Protein AF-X1M034-F1 (afdb_monomer)

Secondary structure (DSSP, 8-state):
-BTTB------TT--HHHHHHHHHHHHHHTTEEEE-TTSPEEEPHHHHHHIIIII----SEE-GGGHHHHHHHHHHHHHHHHHHT-

Solvent-accessible surface area (backbone atoms only — not comparable to full-atom values): 5046 Å² total; per-residue (Å²): 131,55,99,86,56,79,86,87,83,66,63,90,96,48,49,72,68,54,50,50,50,54,49,52,64,50,33,43,79,73,27,34,64,44,77,46,97,81,55,27,38,31,38,26,72,66,44,20,50,50,31,37,73,69,51,69,37,86,47,54,64,45,46,54,92,47,45,68,60,53,49,52,51,51,51,54,28,50,52,54,45,54,64,75,74,107

pLDDT: mean 94.22, std 6.81, range [55.62, 98.5]

Structure (mmCIF, N/CA/C/O backbone):
data_AF-X1M034-F1
#
_entry.id   AF-X1M034-F1
#
loop_
_atom_site.group_PDB
_atom_site.id
_atom_site.type_symbol
_atom_site.label_atom_id
_atom_site.label_alt_id
_atom_site.label_comp_id
_atom_site.label_asym_id
_atom_site.label_entity_id
_atom_site.label_seq_id
_atom_site.pdbx_PDB_ins_code
_atom_site.Cartn_x
_atom_site.Cartn_y
_atom_site.Cartn_z
_atom_site.occupancy
_atom_site.B_iso_or_equiv
_atom_site.auth_seq_id
_atom_site.auth_comp_id
_atom_site.auth_asym_id
_atom_site.auth_atom_id
_atom_site.pdbx_PDB_model_num
ATOM 1 N N . ILE A 1 1 ? 6.589 -13.047 14.135 1.00 55.62 1 ILE A N 1
ATOM 2 C CA . ILE A 1 1 ? 5.213 -13.350 14.599 1.00 55.62 1 ILE A CA 1
ATOM 3 C C . ILE A 1 1 ? 5.216 -14.758 15.177 1.00 55.62 1 ILE A C 1
ATOM 5 O O . ILE A 1 1 ? 5.796 -15.641 14.558 1.00 55.62 1 ILE A O 1
ATOM 9 N N . SER A 1 2 ? 4.679 -14.954 16.384 1.00 72.75 2 SER A N 1
ATOM 10 C CA . SER A 1 2 ? 4.555 -16.296 16.976 1.00 72.75 2 SER A CA 1
ATOM 11 C C . SER A 1 2 ? 3.231 -16.943 16.558 1.00 72.75 2 SER A C 1
ATOM 13 O O . SER A 1 2 ? 2.336 -16.249 16.080 1.00 72.75 2 SER A O 1
ATOM 15 N N . ALA A 1 3 ? 3.054 -18.241 16.815 1.00 65.56 3 ALA A N 1
ATO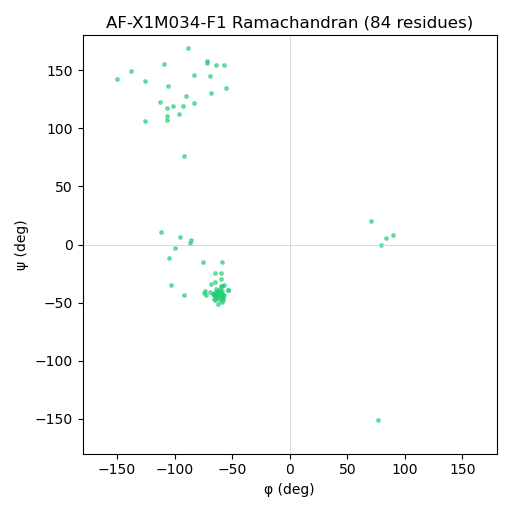M 16 C CA . ALA A 1 3 ? 1.768 -18.919 16.604 1.00 65.56 3 ALA A CA 1
ATOM 17 C C . ALA A 1 3 ? 0.602 -18.312 17.419 1.00 65.56 3 ALA A C 1
ATOM 19 O O . ALA A 1 3 ? -0.554 -18.592 17.129 1.00 65.56 3 ALA A O 1
ATOM 20 N N . LYS A 1 4 ? 0.891 -17.475 18.430 1.00 78.38 4 LYS A N 1
ATOM 21 C CA . LYS A 1 4 ? -0.114 -16.759 19.234 1.00 78.38 4 LYS A CA 1
ATOM 22 C C . LYS A 1 4 ? -0.547 -15.418 18.627 1.00 78.38 4 LYS A C 1
ATOM 24 O O . LYS A 1 4 ? -1.338 -14.712 19.238 1.00 78.38 4 LYS A O 1
ATOM 29 N N . GLY A 1 5 ? -0.021 -15.053 17.458 1.00 83.44 5 GLY A N 1
ATOM 30 C CA . GLY A 1 5 ? -0.273 -13.755 16.842 1.00 83.44 5 GLY A CA 1
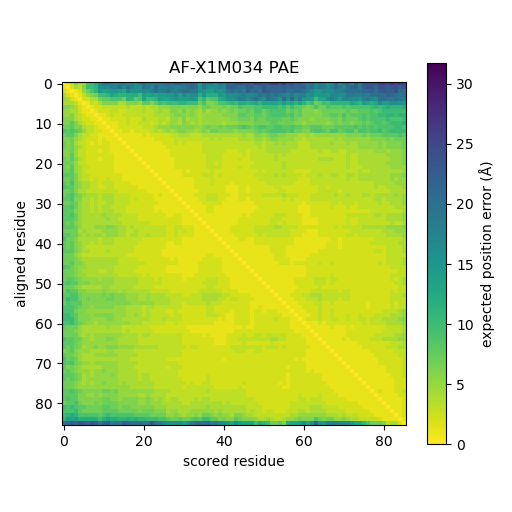ATOM 31 C C . GLY A 1 5 ? 0.527 -12.626 17.495 1.00 83.44 5 GLY A C 1
ATOM 32 O O . GLY A 1 5 ? 1.643 -12.841 17.987 1.00 83.44 5 GLY A O 1
ATOM 33 N N . VAL A 1 6 ? -0.038 -11.421 17.438 1.00 86.69 6 VAL A N 1
ATOM 34 C CA . VAL A 1 6 ? 0.519 -10.182 17.993 1.00 86.69 6 VAL A CA 1
ATOM 35 C C . VAL A 1 6 ? -0.506 -9.529 18.914 1.00 86.69 6 VAL A C 1
ATOM 37 O O . VAL A 1 6 ? -1.699 -9.529 18.618 1.00 86.69 6 VAL A O 1
ATOM 40 N N . GLU A 1 7 ? -0.040 -8.979 20.031 1.00 89.44 7 GLU A N 1
ATOM 41 C CA . GLU A 1 7 ? -0.851 -8.100 20.870 1.00 89.44 7 GLU A CA 1
ATOM 42 C C . GLU A 1 7 ? -0.795 -6.690 20.280 1.00 89.44 7 GLU A C 1
ATOM 44 O O . GLU A 1 7 ? 0.290 -6.132 20.105 1.00 89.44 7 GLU A O 1
ATOM 49 N N . VAL A 1 8 ? -1.957 -6.130 19.939 1.00 88.12 8 VAL A N 1
ATOM 50 C CA . VAL A 1 8 ? -2.046 -4.752 19.451 1.00 88.12 8 VAL A CA 1
ATOM 51 C C . VAL A 1 8 ? -2.320 -3.838 20.636 1.00 88.12 8 VAL A C 1
ATOM 53 O O . VAL A 1 8 ? -3.344 -3.974 21.302 1.00 88.12 8 VAL A O 1
ATOM 56 N N . VAL A 1 9 ? -1.405 -2.904 20.881 1.00 91.94 9 VAL A N 1
ATOM 57 C CA . VAL A 1 9 ? -1.546 -1.861 21.900 1.00 91.94 9 VAL A CA 1
ATOM 58 C C . VAL A 1 9 ? -1.851 -0.529 21.226 1.00 91.94 9 VAL A C 1
ATOM 60 O O . VAL A 1 9 ? -1.242 -0.188 20.211 1.00 91.94 9 VAL A O 1
ATOM 63 N N . THR A 1 10 ? -2.795 0.229 21.777 1.00 93.50 10 THR A N 1
ATOM 64 C CA . THR A 1 10 ? -3.118 1.582 21.312 1.00 93.50 10 THR A CA 1
ATOM 65 C C . THR A 1 10 ? -2.652 2.626 22.327 1.00 93.50 10 THR A C 1
ATOM 67 O O . THR A 1 10 ? -2.520 2.314 23.514 1.00 93.50 10 THR A O 1
ATOM 70 N N . PRO A 1 11 ? -2.387 3.872 21.891 1.00 94.44 11 PRO A N 1
ATOM 71 C CA . PRO A 1 11 ? -2.179 4.978 22.816 1.00 94.44 11 PRO A CA 1
ATOM 72 C C . PRO A 1 11 ? -3.384 5.178 23.742 1.00 94.44 11 PRO A C 1
ATOM 74 O O . PRO A 1 11 ? -4.522 4.861 23.381 1.00 94.44 11 PRO A O 1
ATOM 77 N N . GLU A 1 12 ? -3.139 5.748 24.923 1.00 95.06 12 GLU A N 1
ATOM 78 C CA . GLU A 1 12 ? -4.204 6.078 25.870 1.00 95.06 12 GLU A CA 1
ATOM 79 C C . GLU A 1 12 ? -5.270 6.967 25.208 1.00 95.06 12 GLU A C 1
ATOM 81 O O . GLU A 1 12 ? -4.956 7.918 24.491 1.00 95.06 12 GLU A O 1
ATOM 86 N N . GLY A 1 13 ? -6.543 6.634 25.427 1.00 95.56 13 GLY A N 1
A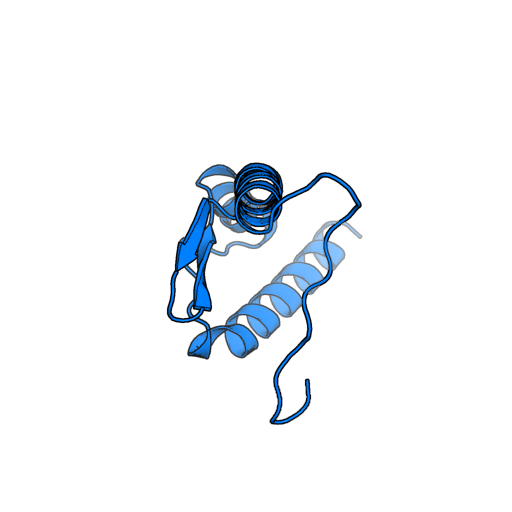TOM 87 C CA . GLY A 1 13 ? -7.675 7.364 24.851 1.00 95.56 13 GLY A CA 1
ATOM 88 C C . GLY A 1 13 ? -7.991 7.039 23.387 1.00 95.56 13 GLY A C 1
ATOM 89 O O . GLY A 1 13 ? -8.957 7.588 22.868 1.00 95.56 13 GLY A O 1
ATOM 90 N N . ILE A 1 14 ? -7.245 6.140 22.732 1.00 96.69 14 ILE A N 1
ATOM 91 C CA . ILE A 1 14 ? -7.531 5.694 21.361 1.00 96.69 14 ILE A CA 1
ATOM 92 C C . ILE A 1 14 ? -8.091 4.274 21.390 1.00 96.69 14 ILE A C 1
ATOM 94 O O . ILE A 1 14 ? -7.409 3.324 21.783 1.00 96.69 14 ILE A O 1
ATOM 98 N N . SER A 1 15 ? -9.332 4.107 20.933 1.00 96.38 15 SER A N 1
ATOM 99 C CA . SER A 1 15 ? -9.912 2.775 20.758 1.00 96.38 15 SER A CA 1
ATOM 100 C C . SER A 1 15 ? -9.284 2.040 19.569 1.00 96.38 15 SER A C 1
ATOM 102 O O . SER A 1 15 ? -8.829 2.652 18.605 1.00 96.38 15 SER A O 1
ATOM 104 N N . MET A 1 16 ? -9.342 0.705 19.570 1.00 95.31 16 MET A N 1
ATOM 105 C CA . MET A 1 16 ? -8.919 -0.106 18.416 1.00 95.31 16 MET A CA 1
ATOM 106 C C . MET A 1 16 ? -9.604 0.317 17.109 1.00 95.31 16 MET A C 1
ATOM 108 O O . MET A 1 16 ? -8.968 0.364 16.061 1.00 95.31 16 MET A O 1
ATOM 112 N N . LYS A 1 17 ? -10.894 0.669 17.167 1.00 95.25 17 LYS A N 1
ATOM 113 C CA . LYS A 1 17 ? -11.652 1.134 15.999 1.00 95.25 17 LYS A CA 1
ATOM 114 C C . LYS A 1 17 ? -11.102 2.452 15.453 1.00 95.25 17 LYS A C 1
ATOM 116 O O . LYS A 1 17 ? -11.009 2.621 14.240 1.00 95.25 17 LYS A O 1
ATOM 121 N N . GLU A 1 18 ? -10.754 3.384 16.335 1.00 97.00 18 GLU A N 1
ATOM 122 C CA . GLU A 1 18 ? -10.145 4.655 15.939 1.00 97.00 18 GLU A CA 1
ATOM 123 C C . GLU A 1 18 ? -8.733 4.454 15.401 1.00 97.00 18 GLU A C 1
ATOM 125 O O . GLU A 1 18 ? -8.406 5.043 14.378 1.00 97.00 18 GLU A O 1
ATOM 130 N N . ALA A 1 19 ? -7.935 3.579 16.018 1.00 95.75 19 ALA A N 1
ATOM 131 C CA . ALA A 1 19 ? -6.602 3.238 15.531 1.00 95.75 19 ALA A CA 1
ATOM 132 C C . ALA A 1 19 ? -6.649 2.658 14.108 1.00 95.75 19 ALA A C 1
ATOM 134 O O . ALA A 1 19 ? -5.911 3.117 13.238 1.00 95.75 19 ALA A O 1
ATOM 135 N N . ILE A 1 20 ? -7.567 1.718 13.847 1.00 93.62 20 ILE A N 1
ATOM 136 C CA . ILE A 1 20 ? -7.794 1.166 12.503 1.00 93.62 20 ILE A CA 1
ATOM 137 C C . ILE A 1 20 ? -8.185 2.281 11.537 1.00 93.62 20 ILE A C 1
ATOM 139 O O . ILE A 1 20 ? -7.562 2.417 10.493 1.00 93.62 20 ILE A O 1
ATOM 143 N N . LYS A 1 21 ? -9.159 3.127 11.899 1.00 95.44 21 LYS A N 1
ATOM 144 C CA . LYS A 1 21 ? -9.589 4.238 11.043 1.00 95.44 21 LYS A CA 1
ATOM 145 C C . LYS A 1 21 ? -8.434 5.187 10.712 1.00 95.44 21 LYS A C 1
ATOM 147 O O . LYS A 1 21 ? -8.258 5.533 9.552 1.00 95.44 21 LYS A O 1
ATOM 152 N N . ILE A 1 22 ? -7.655 5.607 11.709 1.00 95.44 22 ILE A N 1
ATOM 153 C CA . ILE A 1 22 ? -6.501 6.496 11.515 1.00 95.44 22 ILE A CA 1
ATOM 154 C C . ILE A 1 22 ? -5.501 5.855 10.550 1.00 95.44 22 ILE A C 1
ATOM 156 O O . ILE A 1 22 ? -5.053 6.516 9.616 1.00 95.44 22 ILE A O 1
ATOM 160 N N . ASN A 1 23 ? -5.188 4.573 10.750 1.00 94.50 23 ASN A N 1
ATOM 161 C CA . ASN A 1 23 ? -4.249 3.855 9.900 1.00 94.50 23 ASN A CA 1
ATOM 162 C C . ASN A 1 23 ? -4.772 3.699 8.467 1.00 94.50 23 ASN A C 1
ATOM 164 O O . ASN A 1 23 ? -4.046 3.999 7.530 1.00 94.50 23 ASN A O 1
ATOM 168 N N . THR A 1 24 ? -6.027 3.284 8.280 1.00 94.25 24 THR A N 1
ATOM 169 C CA . THR A 1 24 ? -6.621 3.093 6.947 1.00 94.25 24 THR A CA 1
ATOM 170 C C . THR A 1 24 ? -6.708 4.406 6.169 1.00 94.25 24 THR A C 1
ATOM 172 O O . THR A 1 24 ? -6.368 4.435 4.992 1.00 94.25 24 THR A O 1
ATOM 175 N N . GLU A 1 25 ? -7.094 5.512 6.809 1.00 96.31 25 GLU A N 1
ATOM 176 C CA . GLU A 1 25 ? -7.107 6.828 6.151 1.00 96.31 25 GLU A CA 1
ATOM 177 C C . GLU A 1 25 ? -5.688 7.338 5.844 1.00 96.31 25 GLU A C 1
ATOM 179 O O . GLU A 1 25 ? -5.467 8.000 4.829 1.00 96.31 25 GLU A O 1
ATOM 184 N N . GLY A 1 26 ? -4.715 7.027 6.706 1.00 97.06 26 GLY A N 1
ATOM 185 C CA . GLY A 1 26 ? -3.302 7.322 6.472 1.00 97.06 26 GLY A CA 1
ATOM 186 C C . GLY A 1 26 ? -2.725 6.533 5.296 1.00 97.06 26 GLY A C 1
ATOM 187 O O . GLY A 1 26 ? -2.070 7.122 4.439 1.00 97.06 26 GLY A O 1
ATOM 188 N N . ALA A 1 27 ? -3.041 5.241 5.207 1.00 97.00 27 ALA A N 1
ATOM 189 C CA . ALA A 1 27 ? -2.524 4.322 4.197 1.00 97.00 27 ALA A CA 1
ATOM 190 C C . ALA A 1 27 ? -2.860 4.755 2.759 1.00 97.00 27 ALA A C 1
ATOM 192 O O . ALA A 1 27 ? -2.052 4.568 1.850 1.00 97.00 27 ALA A O 1
ATOM 193 N N . LYS A 1 28 ? -3.985 5.454 2.552 1.00 97.12 28 LYS A N 1
ATOM 194 C CA . LYS A 1 28 ? -4.328 6.051 1.249 1.00 97.12 28 LYS A CA 1
ATOM 195 C C . LYS A 1 28 ? -3.275 7.046 0.766 1.00 97.12 28 LYS A C 1
ATOM 197 O O . LYS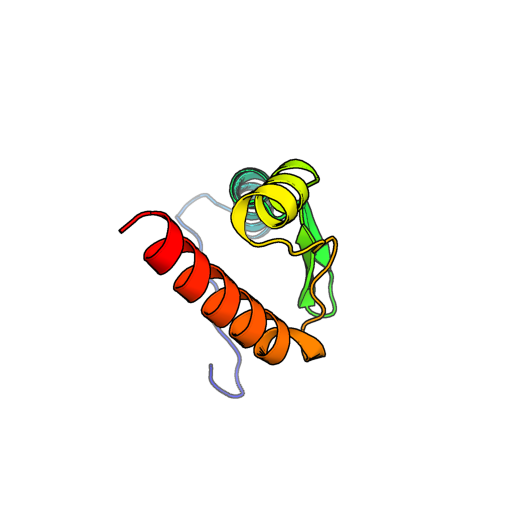 A 1 28 ? -2.978 7.105 -0.423 1.00 97.12 28 LYS A O 1
ATOM 202 N N . ARG A 1 29 ? -2.661 7.794 1.690 1.00 95.81 29 ARG A N 1
ATOM 203 C CA . ARG A 1 29 ? -1.552 8.720 1.395 1.00 95.81 29 ARG A CA 1
ATOM 204 C C . ARG A 1 29 ? -0.226 8.002 1.153 1.00 95.81 29 ARG A C 1
ATOM 206 O O . ARG A 1 29 ? 0.698 8.608 0.626 1.00 95.81 29 ARG A O 1
ATOM 213 N N . GLU A 1 30 ? -0.140 6.733 1.532 1.00 95.81 30 GLU A N 1
ATOM 214 C CA . GLU A 1 30 ? 0.988 5.837 1.259 1.00 95.81 30 GLU A CA 1
ATOM 215 C C . GLU A 1 30 ? 0.748 4.992 -0.005 1.00 95.81 30 GLU A C 1
ATOM 217 O O . GLU A 1 30 ? 1.550 4.122 -0.336 1.00 95.81 30 GLU A O 1
ATOM 222 N N . GLY A 1 31 ? -0.342 5.257 -0.734 1.00 97.25 31 GLY A N 1
ATOM 223 C CA . GLY A 1 31 ? -0.671 4.574 -1.980 1.00 97.25 31 GLY A CA 1
ATOM 224 C C . GLY A 1 31 ? -1.523 3.315 -1.828 1.00 97.25 31 GLY A C 1
ATOM 225 O O . GLY A 1 31 ? -1.724 2.618 -2.820 1.00 97.25 31 GLY A O 1
ATOM 226 N N . LEU A 1 32 ? -2.044 3.023 -0.633 1.00 97.88 32 LEU A N 1
ATOM 227 C CA . LEU A 1 32 ? -2.901 1.869 -0.355 1.00 97.88 32 LEU A CA 1
ATOM 228 C C . LEU A 1 32 ? -4.359 2.310 -0.156 1.00 97.88 32 LEU A C 1
ATOM 230 O O . LEU A 1 32 ? -4.705 2.889 0.871 1.00 97.88 32 LEU A O 1
ATOM 234 N N . GLU A 1 33 ? -5.222 2.021 -1.129 1.00 98.12 33 GLU A N 1
ATOM 235 C CA . GLU A 1 33 ? -6.655 2.337 -1.071 1.00 98.12 33 GLU A CA 1
ATOM 236 C C . GLU A 1 33 ? -7.395 1.426 -0.082 1.00 98.12 33 GLU A C 1
ATOM 238 O O . GLU A 1 33 ? -8.210 1.892 0.717 1.00 98.12 33 GLU A O 1
ATOM 243 N N . GLU A 1 34 ? -7.089 0.127 -0.119 1.00 96.94 34 GLU A N 1
ATOM 244 C CA . GLU A 1 34 ? -7.744 -0.898 0.691 1.00 96.94 34 GLU A CA 1
ATOM 245 C C . GLU A 1 34 ? -6.778 -2.052 0.996 1.00 96.94 34 GLU A C 1
ATOM 247 O O . GLU A 1 34 ? -5.997 -2.477 0.144 1.00 96.94 34 GLU A O 1
ATOM 252 N N . LEU A 1 35 ? -6.866 -2.589 2.213 1.00 95.44 35 LEU A N 1
ATOM 253 C CA . LEU A 1 35 ? -6.327 -3.899 2.570 1.00 95.44 35 LEU A CA 1
ATOM 254 C C . LEU A 1 35 ? -7.512 -4.857 2.713 1.00 95.44 35 LEU A C 1
ATOM 256 O O . LEU A 1 35 ? -8.295 -4.714 3.652 1.00 95.44 35 LEU A O 1
ATOM 260 N N . LYS A 1 36 ? -7.644 -5.809 1.787 1.00 96.50 36 LYS A N 1
ATOM 261 C CA . LYS A 1 36 ? -8.708 -6.821 1.822 1.00 96.50 36 LYS A CA 1
ATOM 262 C C . LYS A 1 36 ? -8.449 -7.832 2.942 1.00 96.50 36 LYS A C 1
ATOM 264 O O . LYS A 1 36 ? -7.307 -8.056 3.345 1.00 96.50 36 LYS A O 1
ATOM 269 N N . ASP A 1 37 ? -9.506 -8.507 3.386 1.00 94.50 37 ASP A N 1
ATOM 270 C CA . ASP A 1 37 ? -9.441 -9.509 4.464 1.00 94.50 37 ASP A CA 1
ATOM 271 C C . ASP A 1 37 ? -8.503 -10.694 4.155 1.00 94.50 37 ASP A C 1
ATOM 273 O O . ASP A 1 37 ? -7.992 -11.338 5.071 1.00 94.50 37 ASP A O 1
ATOM 277 N N . ASP A 1 38 ? -8.250 -10.985 2.874 1.00 95.00 38 ASP A N 1
ATOM 278 C CA . ASP A 1 38 ? -7.326 -12.036 2.424 1.00 95.00 38 ASP A CA 1
ATOM 279 C C . ASP A 1 38 ? -5.857 -11.575 2.334 1.00 95.00 38 ASP A C 1
ATOM 281 O O . ASP A 1 38 ? -4.984 -12.337 1.910 1.00 95.00 38 ASP A O 1
ATOM 285 N N . GLY A 1 39 ? -5.573 -10.334 2.737 1.00 94.31 39 GLY A N 1
ATOM 286 C CA . GLY A 1 39 ? -4.249 -9.723 2.670 1.00 94.31 39 GLY A CA 1
ATOM 287 C C . GLY A 1 39 ? -3.904 -9.114 1.310 1.00 94.31 39 GLY A C 1
ATOM 288 O O . GLY A 1 39 ? -2.769 -8.675 1.125 1.00 94.31 39 GLY A O 1
ATOM 289 N N . THR A 1 40 ? -4.839 -9.079 0.357 1.00 97.69 40 THR A N 1
ATOM 290 C CA . THR A 1 40 ? -4.646 -8.377 -0.918 1.00 97.69 40 THR A CA 1
ATOM 291 C C . THR A 1 40 ? -4.604 -6.865 -0.699 1.00 97.69 40 THR A C 1
ATOM 293 O O . THR A 1 40 ? -5.487 -6.286 -0.067 1.00 97.69 40 THR A O 1
ATOM 296 N N . LEU A 1 41 ? -3.585 -6.222 -1.265 1.00 97.81 41 LEU A N 1
ATOM 297 C CA . LEU A 1 41 ? -3.422 -4.771 -1.285 1.00 97.81 41 LEU A CA 1
ATOM 298 C C . LEU A 1 41 ? -4.088 -4.200 -2.536 1.00 97.81 41 LEU A C 1
ATOM 300 O O . LEU A 1 41 ? -3.769 -4.646 -3.635 1.00 97.81 41 LEU A O 1
ATOM 304 N N . VAL A 1 42 ? -4.957 -3.203 -2.395 1.00 98.38 42 VAL A N 1
ATOM 305 C CA . VAL A 1 42 ? -5.486 -2.404 -3.512 1.00 98.38 42 VAL A CA 1
ATOM 306 C C . VAL A 1 42 ? -4.747 -1.079 -3.534 1.00 98.38 42 VAL A C 1
ATOM 308 O O . VAL A 1 42 ? -4.795 -0.327 -2.562 1.00 98.38 42 VAL A O 1
ATOM 311 N N . LEU A 1 43 ? -4.044 -0.793 -4.625 1.00 98.25 43 LEU A N 1
ATOM 312 C CA . LEU A 1 43 ? -3.282 0.443 -4.757 1.00 98.25 43 LEU A CA 1
ATOM 313 C C . LEU A 1 43 ? -4.186 1.585 -5.220 1.00 98.25 43 LEU A C 1
ATOM 315 O O . LEU A 1 43 ? -5.102 1.381 -6.017 1.00 98.25 43 LEU A O 1
ATOM 319 N N . THR A 1 44 ? -3.909 2.799 -4.745 1.00 98.50 44 THR A N 1
ATOM 320 C CA . THR A 1 44 ? -4.575 3.997 -5.267 1.00 98.50 44 THR A CA 1
ATOM 321 C C . THR A 1 44 ? -4.206 4.208 -6.737 1.00 98.50 44 THR A C 1
ATOM 323 O O . THR A 1 44 ? -3.127 3.811 -7.190 1.00 98.50 44 THR A O 1
ATOM 326 N N . ASP A 1 45 ? -5.070 4.892 -7.491 1.00 98.12 45 ASP A N 1
ATOM 327 C CA . ASP A 1 45 ? -4.776 5.245 -8.887 1.00 98.12 45 ASP A CA 1
ATOM 328 C C . ASP A 1 45 ? -3.478 6.059 -9.014 1.00 98.12 45 ASP A C 1
ATOM 330 O O . ASP A 1 45 ? -2.723 5.886 -9.970 1.00 98.12 45 ASP A O 1
ATOM 334 N N . GLU A 1 46 ? -3.185 6.915 -8.031 1.00 97.50 46 GLU A N 1
ATOM 335 C CA . GLU A 1 46 ? -1.938 7.679 -7.972 1.00 97.50 46 GLU A CA 1
ATOM 336 C C . GLU A 1 46 ? -0.716 6.757 -7.857 1.00 97.50 46 GLU A C 1
ATOM 338 O O . GLU A 1 46 ? 0.199 6.849 -8.677 1.00 97.50 46 GLU A O 1
ATOM 343 N N . ALA A 1 47 ? -0.718 5.817 -6.906 1.00 97.19 47 ALA A N 1
ATOM 344 C CA . ALA A 1 47 ? 0.380 4.867 -6.732 1.00 97.19 47 ALA A CA 1
ATOM 345 C C . ALA A 1 47 ? 0.554 3.955 -7.955 1.00 97.19 47 ALA A C 1
ATOM 347 O O . ALA A 1 47 ? 1.678 3.719 -8.408 1.00 97.19 47 ALA A O 1
ATOM 348 N N . ARG A 1 48 ? -0.557 3.502 -8.545 1.00 97.62 48 ARG A N 1
ATOM 349 C CA . ARG A 1 48 ? -0.569 2.746 -9.801 1.00 97.62 48 ARG A CA 1
ATOM 350 C C . ARG A 1 48 ? 0.071 3.535 -10.946 1.00 97.62 48 ARG A C 1
ATOM 352 O O . ARG A 1 48 ? 0.865 2.978 -11.704 1.00 97.62 48 ARG A O 1
ATOM 359 N N . ASN A 1 49 ? -0.253 4.820 -11.082 1.00 97.81 49 ASN A N 1
ATOM 360 C CA . ASN A 1 49 ? 0.317 5.678 -12.122 1.00 97.81 49 ASN A CA 1
ATOM 361 C C . ASN A 1 49 ? 1.819 5.902 -11.914 1.00 97.81 49 ASN A C 1
ATOM 363 O O . ASN A 1 49 ? 2.584 5.760 -12.865 1.00 97.81 49 ASN A O 1
ATOM 367 N N . VAL A 1 50 ? 2.265 6.132 -10.676 1.00 95.12 50 VAL A N 1
ATOM 368 C CA . VAL A 1 50 ? 3.699 6.197 -10.346 1.00 95.12 50 VAL A CA 1
ATOM 369 C C . VAL A 1 50 ? 4.407 4.888 -10.710 1.00 95.12 50 VAL A C 1
ATOM 371 O O . VAL A 1 50 ? 5.477 4.912 -11.323 1.00 95.12 50 VAL A O 1
ATOM 374 N N . GLY A 1 51 ? 3.797 3.739 -10.400 1.00 95.25 51 GLY A N 1
ATOM 375 C CA . GLY A 1 51 ? 4.309 2.421 -10.780 1.00 95.25 51 GLY A CA 1
ATOM 376 C C . GLY A 1 51 ? 4.502 2.273 -12.291 1.00 95.25 51 GLY A C 1
ATOM 377 O O . GLY A 1 51 ? 5.556 1.815 -12.744 1.00 95.25 51 GLY A O 1
ATOM 378 N N . LYS A 1 52 ? 3.533 2.739 -13.085 1.00 96.81 52 LYS A N 1
ATOM 379 C CA . LYS A 1 52 ? 3.614 2.740 -14.553 1.00 96.81 52 LYS A CA 1
ATOM 380 C C . LYS A 1 52 ? 4.725 3.642 -15.067 1.00 96.81 52 LYS A C 1
ATOM 382 O O . LYS A 1 52 ? 5.493 3.229 -15.930 1.00 96.81 52 LYS A O 1
ATOM 387 N N . GLU A 1 53 ? 4.800 4.866 -14.560 1.00 95.69 53 GLU A N 1
ATOM 388 C CA . GLU A 1 53 ? 5.698 5.895 -15.086 1.00 95.69 53 GLU A CA 1
ATOM 389 C C . GLU A 1 53 ? 7.161 5.655 -14.707 1.00 95.69 53 GLU A C 1
ATOM 391 O O . GLU A 1 53 ? 8.052 5.827 -15.543 1.00 95.69 53 GLU A O 1
ATOM 396 N N . LEU A 1 54 ? 7.422 5.244 -13.463 1.00 93.50 54 LEU A N 1
ATOM 397 C CA . LEU A 1 54 ? 8.783 5.067 -12.956 1.00 93.50 54 LEU A CA 1
ATOM 398 C C . LEU A 1 54 ? 9.300 3.645 -13.148 1.00 93.50 54 LEU A C 1
ATOM 400 O O . LEU A 1 54 ? 10.452 3.458 -13.541 1.00 93.50 54 LEU A O 1
ATOM 404 N N . TYR A 1 55 ? 8.464 2.645 -12.873 1.00 93.94 55 TYR A N 1
ATOM 405 C CA . TYR A 1 55 ? 8.882 1.243 -12.863 1.00 93.94 55 TYR A CA 1
ATOM 406 C C . TYR A 1 55 ? 8.413 0.465 -14.096 1.00 93.94 55 TYR A C 1
ATOM 408 O O . TYR A 1 55 ? 8.910 -0.632 -14.341 1.00 93.94 55 TYR A O 1
ATOM 416 N N . GLY A 1 56 ? 7.503 1.026 -1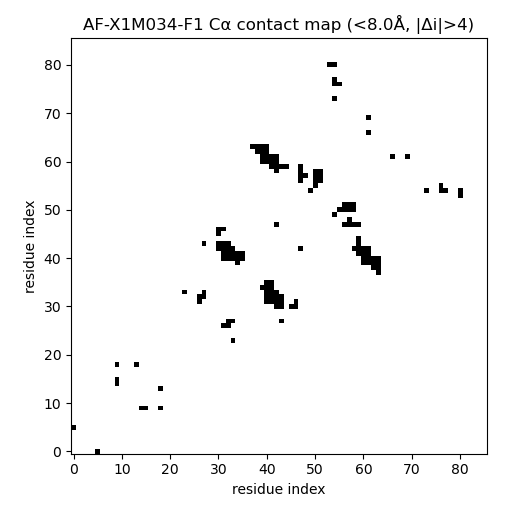4.900 1.00 95.25 56 GLY A N 1
ATOM 417 C CA . GLY A 1 56 ? 6.897 0.318 -16.029 1.00 95.25 56 GLY A CA 1
ATOM 418 C C . GLY A 1 56 ? 5.939 -0.795 -15.597 1.00 95.25 56 GLY A C 1
ATOM 419 O O . GLY A 1 56 ? 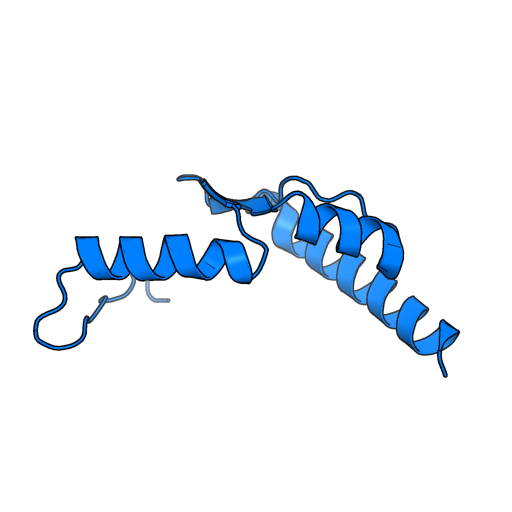5.688 -1.707 -16.381 1.00 95.25 56 GLY A O 1
ATOM 420 N N . LEU A 1 57 ? 5.431 -0.745 -14.360 1.00 95.62 57 LEU A N 1
ATOM 421 C CA . LEU A 1 57 ? 4.594 -1.786 -13.764 1.00 95.62 57 LEU A CA 1
ATOM 422 C C . LEU A 1 57 ? 3.168 -1.269 -13.553 1.00 95.62 57 LEU A C 1
ATOM 424 O O . LEU A 1 57 ? 2.949 -0.282 -12.854 1.00 95.62 57 LEU A O 1
ATOM 428 N N . ASP A 1 58 ? 2.187 -1.954 -14.140 1.00 96.69 58 ASP A N 1
ATOM 429 C CA . ASP A 1 58 ? 0.765 -1.648 -13.961 1.00 96.69 58 ASP A CA 1
ATOM 430 C C . ASP A 1 58 ? 0.172 -2.466 -12.802 1.00 96.69 58 ASP A C 1
ATOM 432 O O . ASP A 1 58 ? -0.526 -3.460 -13.012 1.00 96.69 58 ASP A O 1
ATOM 436 N N . LEU A 1 59 ? 0.474 -2.054 -11.569 1.00 95.50 59 LEU A N 1
ATOM 437 C CA . LEU A 1 59 ? -0.019 -2.710 -10.358 1.00 95.50 59 LEU A CA 1
ATOM 438 C C . LEU A 1 59 ? -1.260 -1.977 -9.840 1.00 95.50 59 LEU A C 1
ATOM 440 O O . LEU A 1 59 ? -1.175 -0.838 -9.392 1.00 95.50 59 LEU A O 1
ATOM 444 N N . SER A 1 60 ? -2.418 -2.631 -9.916 1.00 96.25 60 SER A N 1
ATOM 445 C CA . SER A 1 60 ? -3.673 -2.147 -9.311 1.00 96.25 60 SER A CA 1
ATOM 446 C C . SER A 1 60 ? -4.008 -2.891 -8.022 1.00 96.25 60 SER A C 1
ATOM 448 O O . SER A 1 60 ? -4.492 -2.289 -7.070 1.00 96.25 60 SER A O 1
ATOM 450 N N . GLU A 1 61 ? -3.686 -4.182 -7.965 1.00 97.56 61 GLU A N 1
ATOM 451 C CA . GLU A 1 61 ? -3.798 -5.002 -6.766 1.00 97.56 61 GLU A CA 1
ATOM 452 C C . GLU A 1 61 ? -2.565 -5.900 -6.621 1.00 97.56 61 GLU A C 1
ATOM 454 O O . GLU A 1 61 ? -1.983 -6.331 -7.618 1.00 97.56 61 GLU A O 1
ATOM 459 N N . ILE A 1 62 ? -2.185 -6.206 -5.382 1.00 97.81 62 ILE A N 1
ATOM 460 C CA . ILE A 1 62 ? -1.119 -7.155 -5.051 1.00 97.81 62 ILE A CA 1
ATOM 461 C C . ILE A 1 62 ? -1.708 -8.184 -4.096 1.00 97.81 62 ILE A C 1
ATOM 463 O O . ILE A 1 62 ? -1.956 -7.890 -2.925 1.00 97.81 62 ILE A O 1
ATOM 467 N N . ARG A 1 63 ? -1.944 -9.402 -4.588 1.00 97.94 63 ARG A N 1
ATOM 468 C CA . ARG A 1 63 ? -2.412 -10.502 -3.739 1.00 97.94 63 ARG A CA 1
ATOM 469 C C . ARG A 1 63 ? -1.292 -10.925 -2.801 1.00 97.94 63 ARG A C 1
ATOM 471 O O . ARG A 1 63 ? -0.133 -10.983 -3.208 1.00 97.94 63 ARG A O 1
ATOM 478 N N . PHE A 1 64 ? -1.642 -11.318 -1.579 1.00 95.50 64 PHE A N 1
ATOM 479 C CA . PHE A 1 64 ? -0.657 -11.796 -0.604 1.00 95.50 64 PHE A CA 1
ATOM 480 C C . PHE A 1 64 ? 0.219 -12.935 -1.156 1.00 95.50 64 PHE A C 1
ATOM 482 O O . PHE A 1 64 ? 1.430 -12.951 -0.950 1.00 95.50 64 PHE A O 1
ATOM 489 N N . ALA A 1 65 ? -0.381 -13.851 -1.924 1.00 96.88 65 ALA A N 1
ATOM 490 C CA . ALA A 1 65 ? 0.317 -14.981 -2.537 1.00 96.88 65 ALA A CA 1
ATOM 491 C C . ALA A 1 65 ? 1.365 -14.584 -3.596 1.00 96.88 65 ALA A C 1
ATOM 493 O O . ALA A 1 65 ? 2.306 -15.341 -3.811 1.00 96.88 65 ALA A O 1
ATOM 494 N N . ASP A 1 66 ? 1.223 -13.413 -4.224 1.00 97.44 66 ASP A N 1
ATOM 495 C CA . ASP A 1 66 ? 2.119 -12.941 -5.290 1.00 97.44 66 ASP A CA 1
ATOM 496 C C . ASP A 1 66 ? 3.161 -11.933 -4.775 1.00 97.44 66 ASP A C 1
ATOM 498 O O . ASP A 1 66 ? 4.010 -11.464 -5.532 1.00 97.44 66 ASP A O 1
ATOM 502 N N . MET A 1 67 ? 3.097 -11.564 -3.490 1.00 95.38 67 MET A N 1
ATOM 503 C CA . MET A 1 67 ? 3.839 -10.431 -2.929 1.00 95.38 67 MET A CA 1
ATOM 504 C C . MET A 1 67 ? 5.361 -10.575 -3.083 1.00 95.38 67 MET A C 1
ATOM 506 O O . MET A 1 67 ? 6.052 -9.592 -3.347 1.00 95.38 67 MET A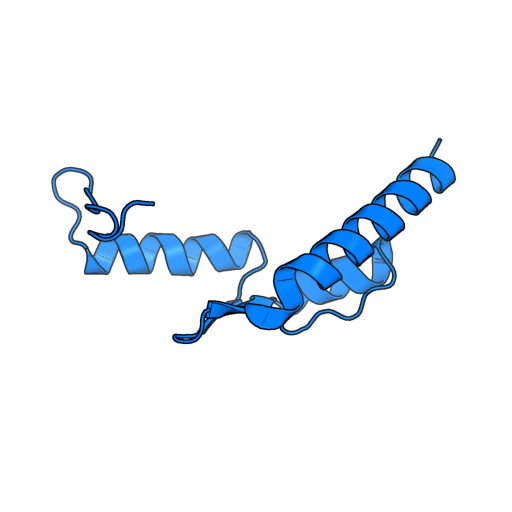 O 1
ATOM 510 N N . GLU A 1 68 ? 5.879 -11.798 -2.973 1.00 97.81 68 GLU A N 1
ATOM 511 C CA . GLU A 1 68 ? 7.299 -12.100 -3.181 1.00 97.81 68 GLU A CA 1
ATOM 512 C C . GLU A 1 68 ? 7.733 -11.856 -4.636 1.00 97.81 68 GLU A C 1
ATOM 514 O O . GLU A 1 68 ? 8.794 -11.283 -4.888 1.00 97.81 68 GLU A O 1
ATOM 519 N N . ASP A 1 69 ? 6.916 -12.261 -5.608 1.00 98.00 69 ASP A N 1
ATOM 520 C CA . ASP A 1 69 ? 7.253 -12.111 -7.024 1.00 98.00 69 ASP A CA 1
ATOM 521 C C . ASP A 1 69 ? 7.129 -10.652 -7.471 1.00 98.00 69 ASP A C 1
ATOM 523 O O . ASP A 1 69 ? 8.042 -10.132 -8.116 1.00 98.00 69 ASP A O 1
ATOM 527 N N . VAL A 1 70 ? 6.095 -9.942 -7.007 1.00 96.88 70 VAL A N 1
ATOM 528 C CA . VAL A 1 70 ? 5.981 -8.485 -7.190 1.00 96.88 70 VAL A CA 1
ATOM 529 C C . VAL A 1 70 ? 7.175 -7.756 -6.564 1.00 96.88 70 VAL A C 1
ATOM 531 O O . VAL A 1 70 ? 7.723 -6.832 -7.167 1.00 96.88 70 VAL A O 1
ATOM 534 N N . GLY A 1 71 ? 7.641 -8.190 -5.388 1.00 97.06 71 GLY A N 1
ATOM 535 C CA . GLY A 1 71 ? 8.839 -7.644 -4.748 1.00 97.06 71 GLY A CA 1
ATOM 536 C C . GLY A 1 71 ? 10.097 -7.779 -5.614 1.00 97.06 71 GLY A C 1
ATOM 537 O O . GLY A 1 71 ? 10.868 -6.823 -5.744 1.00 97.06 71 GLY A O 1
ATOM 538 N N . LYS A 1 72 ? 10.291 -8.932 -6.267 1.00 98.12 72 LYS A N 1
ATOM 539 C CA . LYS A 1 72 ? 11.408 -9.149 -7.205 1.00 98.12 72 LYS A CA 1
ATOM 540 C C . LYS A 1 72 ? 11.292 -8.270 -8.449 1.00 98.12 72 LYS A C 1
ATOM 542 O O . LYS A 1 72 ? 12.302 -7.719 -8.891 1.00 98.12 72 LYS A O 1
ATOM 547 N N . GLU A 1 73 ? 10.091 -8.119 -9.003 1.00 97.25 73 GLU A N 1
ATOM 548 C CA . GLU A 1 73 ? 9.850 -7.241 -10.155 1.00 97.25 73 GLU A CA 1
ATOM 549 C C . GLU A 1 73 ? 10.155 -5.777 -9.823 1.00 97.25 73 GLU A C 1
ATOM 551 O O . GLU A 1 73 ? 10.875 -5.113 -10.574 1.00 97.25 73 GLU A O 1
ATOM 556 N N . LEU A 1 74 ? 9.694 -5.299 -8.664 1.00 96.06 74 LEU A N 1
ATOM 557 C CA . LEU A 1 74 ? 9.984 -3.953 -8.167 1.00 96.06 74 LEU A CA 1
ATOM 558 C C . LEU A 1 74 ? 11.485 -3.733 -7.956 1.00 96.06 74 LEU A C 1
ATOM 560 O O . LEU A 1 74 ? 12.012 -2.700 -8.365 1.00 96.06 74 LEU A O 1
ATOM 564 N N . LEU A 1 75 ? 12.201 -4.703 -7.377 1.00 97.19 75 LEU A N 1
ATOM 565 C CA . LEU A 1 75 ? 13.653 -4.613 -7.199 1.00 97.19 75 LEU A CA 1
ATOM 566 C C . LEU A 1 75 ? 14.390 -4.533 -8.546 1.00 97.19 75 LEU A C 1
ATOM 568 O O . LEU A 1 75 ? 15.309 -3.724 -8.716 1.00 97.19 75 LEU A O 1
ATOM 572 N N . ALA A 1 76 ? 13.983 -5.351 -9.517 1.00 97.19 76 ALA A N 1
ATOM 573 C CA . ALA A 1 76 ? 14.564 -5.337 -10.853 1.00 97.19 76 ALA A CA 1
ATOM 574 C C . ALA A 1 76 ? 14.282 -4.009 -11.579 1.00 97.19 76 ALA A C 1
ATOM 576 O O . ALA A 1 76 ? 15.188 -3.436 -12.191 1.00 97.19 76 ALA A O 1
ATOM 577 N N . ALA A 1 77 ? 13.056 -3.488 -11.485 1.00 96.25 77 ALA A N 1
ATOM 578 C CA . ALA A 1 77 ? 12.677 -2.196 -12.051 1.00 96.25 77 ALA A CA 1
ATOM 579 C C . ALA A 1 77 ? 13.422 -1.031 -11.380 1.00 96.25 77 ALA A C 1
ATOM 581 O O . ALA A 1 77 ? 13.963 -0.166 -12.070 1.00 96.25 77 ALA A O 1
ATOM 582 N N . GLY A 1 78 ? 13.530 -1.041 -10.049 1.00 95.81 78 GLY A N 1
ATOM 583 C CA . GLY A 1 78 ? 14.278 -0.048 -9.278 1.00 95.81 78 GLY A CA 1
ATOM 584 C C . GLY A 1 78 ? 15.766 -0.026 -9.633 1.00 95.81 78 GLY A C 1
ATOM 585 O O . GLY A 1 78 ? 16.344 1.046 -9.795 1.00 95.81 78 GLY A O 1
ATOM 586 N N . THR A 1 79 ? 16.376 -1.195 -9.848 1.00 96.81 79 THR A N 1
ATOM 587 C CA . THR A 1 79 ? 17.775 -1.298 -10.300 1.00 96.81 79 THR A CA 1
ATOM 588 C C . THR A 1 79 ? 17.971 -0.627 -11.663 1.00 96.81 79 THR A C 1
ATOM 590 O O . THR A 1 79 ? 18.853 0.219 -11.809 1.00 96.81 79 THR A O 1
ATOM 593 N N . LYS A 1 80 ? 17.098 -0.922 -12.637 1.00 95.62 80 LYS A N 1
ATOM 594 C CA . LYS A 1 80 ? 17.117 -0.281 -13.966 1.00 95.62 80 LYS A CA 1
ATOM 595 C C . LYS A 1 80 ? 16.903 1.231 -13.882 1.00 95.62 80 LYS A C 1
ATOM 597 O O . LYS A 1 80 ? 17.517 1.986 -14.633 1.00 95.62 80 LYS A O 1
ATOM 602 N N . LEU A 1 81 ? 16.033 1.681 -12.977 1.00 95.44 81 LEU A N 1
ATOM 603 C CA . LEU A 1 81 ? 15.780 3.102 -12.758 1.00 95.44 81 LEU A CA 1
ATOM 604 C C . LEU A 1 81 ? 17.041 3.814 -12.249 1.00 95.44 81 LEU A C 1
ATOM 606 O O . LEU A 1 81 ? 17.410 4.854 -12.786 1.00 95.44 81 LEU A O 1
ATOM 610 N N . VAL A 1 82 ? 17.738 3.231 -11.269 1.00 96.12 82 VAL A N 1
ATOM 611 C CA . VAL A 1 82 ? 19.016 3.762 -10.765 1.00 96.12 82 VAL A CA 1
ATOM 612 C C . VAL A 1 82 ? 20.064 3.832 -11.875 1.00 96.12 82 VAL A C 1
ATOM 614 O O . VAL A 1 82 ? 20.774 4.825 -11.971 1.00 96.12 82 VAL A O 1
ATOM 617 N N . GLU A 1 83 ? 20.161 2.815 -12.732 1.00 95.50 83 GLU A N 1
ATOM 618 C CA . GLU A 1 83 ? 21.084 2.826 -13.876 1.00 95.50 83 GLU A CA 1
ATOM 619 C C . GLU A 1 83 ? 20.749 3.916 -14.899 1.00 95.50 83 GLU A C 1
ATOM 621 O O . GLU A 1 83 ? 21.658 4.547 -15.430 1.00 95.50 83 GLU A O 1
ATOM 626 N N . LYS A 1 84 ? 19.460 4.169 -15.154 1.00 93.62 84 LYS A N 1
ATOM 627 C CA . LYS A 1 84 ? 19.000 5.199 -16.098 1.00 93.62 84 LYS A CA 1
ATOM 628 C C . LYS A 1 84 ? 19.359 6.623 -15.660 1.00 93.62 84 LYS A C 1
ATOM 630 O O . LYS A 1 84 ? 19.540 7.482 -16.520 1.00 93.62 84 LYS A O 1
ATOM 635 N N . TYR A 1 85 ? 19.402 6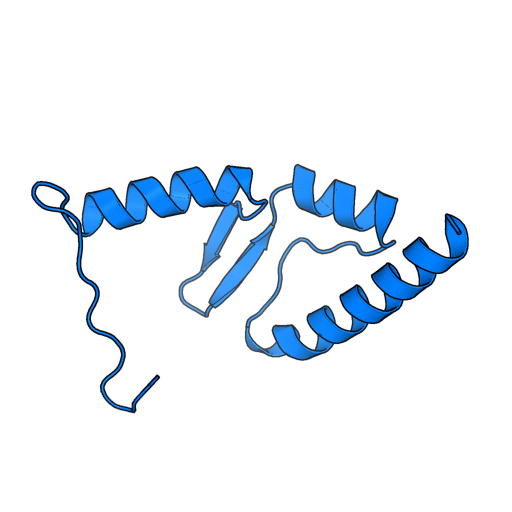.879 -14.353 1.00 92.56 85 TYR A N 1
ATOM 636 C CA . TYR A 1 85 ? 19.626 8.212 -13.778 1.00 92.56 85 TYR A CA 1
ATOM 637 C C . TYR A 1 85 ? 20.976 8.357 -13.053 1.00 92.56 85 TYR A C 1
ATOM 639 O O . TYR A 1 85 ? 21.186 9.354 -12.360 1.00 92.56 85 TYR A O 1
ATOM 647 N N . LYS A 1 86 ? 21.875 7.377 -13.199 1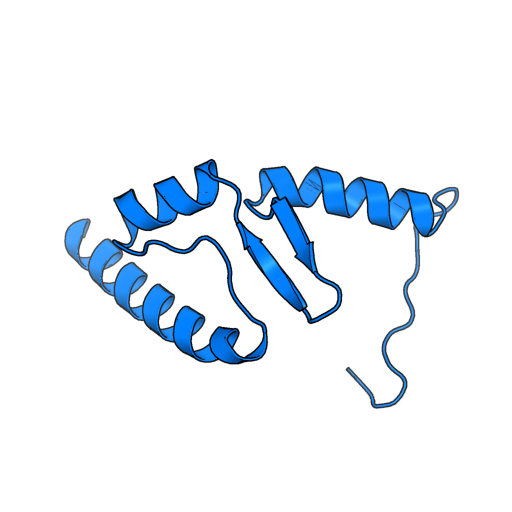.00 77.69 86 LYS A N 1
ATOM 648 C CA . LYS A 1 86 ? 23.293 7.490 -12.830 1.00 77.69 86 LYS A CA 1
ATOM 649 C C . LYS A 1 86 ? 24.046 8.380 -13.812 1.00 77.69 86 LYS A C 1
ATOM 651 O O . LYS A 1 86 ? 24.956 9.091 -13.334 1.00 77.69 86 LYS A O 1
#

Foldseek 3Di:
DDPVDDDDDDPPPADPVNVVVVVQVVVVVVQFNDQDPQRKTAGDPVVQVCCCPQQVDRPGIDGPVCNVVVVVSSVVSVVVSVVVVD

Mean predicted aligned error: 4.18 Å

Organism: NCBI:txid412755

Sequence (86 aa):
ISAKGVEVVTPEGISMKEAIKINTEGAKREGLEELKDDGTLVLTDEARNVGKELYGLDLSEIRFADMEDVGKELLAAGTKLVEKYK

Radius of gyration: 16.3 Å; Cα contacts (8 Å, |Δi|>4): 74; chains: 1; bounding box: 35×28×42 Å